Protein AF-A0A3P8WZ35-F1 (afdb_monomer_lite)

Sequence (81 aa):
VFTDHTDADQSMETNTPENPHTEYGLTENIQRTVENEKASAEKISKQKVELQALPTRAYLDQTVVPILLQGLSVLAKERLS

Secondary structure (DSSP, 8-state):
-------------------TTTTTTHHHHHHHHHHHHHHHHHHHHHHHHHHHHS-HHHHHHHHTHHHHHHHHHHHHHHHH-

Foldseek 3Di:
DDDDDDDDDPPPPPPDPCPVCVVVCNVVVVVVVVVVVVVVVVVVVVVVVVLVPDDPVVNCVVPPVVVVVVVVVVVVVVVVD

Radius of gyration: 31.28 Å; chains: 1; bounding box: 58×37×101 Å

pLDDT: mean 75.91, std 19.38, range [39.41, 98.38]

Organism: Cynoglossus semilaevis (NCBI:txid244447)

Structure (mmCIF, N/CA/C/O backbone):
data_AF-A0A3P8WZ35-F1
#
_entry.id   AF-A0A3P8WZ35-F1
#
loop_
_atom_site.group_PDB
_atom_site.id
_atom_site.type_symbol
_atom_site.label_atom_id
_atom_site.label_alt_id
_atom_site.label_comp_id
_atom_site.label_asym_id
_atom_site.label_entity_id
_atom_site.label_seq_id
_atom_site.pdbx_PDB_ins_code
_atom_site.Cartn_x
_atom_site.Cartn_y
_atom_site.Cartn_z
_atom_site.occupancy
_atom_site.B_iso_or_equiv
_atom_site.auth_seq_id
_atom_site.auth_comp_id
_atom_site.auth_asym_id
_atom_site.auth_atom_id
_atom_site.pdbx_PDB_model_num
ATOM 1 N N . VAL A 1 1 ? -38.569 21.990 78.729 1.00 42.28 1 VAL A N 1
ATOM 2 C CA . VAL A 1 1 ? -37.288 22.621 78.333 1.00 42.28 1 VAL A CA 1
ATOM 3 C C . VAL A 1 1 ? -36.644 21.706 77.306 1.00 42.28 1 VAL A C 1
ATOM 5 O O . VAL A 1 1 ? -36.859 20.508 77.430 1.00 42.28 1 VAL A O 1
ATOM 8 N N . PHE A 1 2 ? -35.901 22.289 76.363 1.00 39.41 2 PHE A N 1
ATOM 9 C CA . PHE A 1 2 ? -35.149 21.704 75.237 1.00 39.41 2 PHE A CA 1
ATOM 10 C C . PHE A 1 2 ? -35.941 21.629 73.913 1.00 39.41 2 PHE A C 1
ATOM 12 O O . PHE A 1 2 ? -36.774 20.748 73.749 1.00 39.41 2 PHE A O 1
ATOM 19 N N . THR A 1 3 ? -36.017 22.733 73.155 1.00 44.22 3 THR A N 1
ATOM 20 C CA . THR A 1 3 ? -35.124 23.236 72.069 1.00 44.22 3 THR A CA 1
ATOM 21 C C . THR A 1 3 ? -35.210 22.472 70.748 1.00 44.22 3 THR A C 1
ATOM 23 O O . THR A 1 3 ? -34.772 21.333 70.641 1.00 44.22 3 THR A O 1
ATOM 26 N N . ASP A 1 4 ? -35.753 23.195 69.766 1.00 46.50 4 ASP A N 1
ATOM 27 C CA . ASP A 1 4 ? -35.521 23.120 68.322 1.00 46.50 4 ASP A CA 1
ATOM 28 C C . ASP A 1 4 ? -34.027 22.964 67.991 1.00 46.50 4 ASP A C 1
ATOM 30 O O . ASP A 1 4 ? -33.217 23.557 68.703 1.00 46.50 4 ASP A O 1
ATOM 34 N N . HIS A 1 5 ? -33.684 22.199 66.947 1.00 49.78 5 HIS A N 1
ATOM 35 C CA . HIS A 1 5 ? -32.579 22.525 66.036 1.00 49.78 5 HIS A CA 1
ATOM 36 C C . HIS A 1 5 ? -32.594 21.646 64.770 1.00 49.78 5 HIS A C 1
ATOM 38 O O . HIS A 1 5 ? -32.259 20.465 64.804 1.00 49.78 5 HIS A O 1
ATOM 44 N N . THR A 1 6 ? -32.921 22.313 63.662 1.00 41.97 6 THR A N 1
ATOM 45 C CA . THR A 1 6 ? -32.067 22.428 62.465 1.00 41.97 6 THR A CA 1
ATOM 46 C C . THR A 1 6 ? -31.992 21.255 61.475 1.00 41.97 6 THR A C 1
ATOM 48 O O . THR A 1 6 ? -31.334 20.240 61.681 1.00 41.97 6 THR A O 1
ATOM 51 N N . ASP A 1 7 ? -32.632 21.529 60.336 1.00 46.69 7 ASP A N 1
ATOM 52 C CA . ASP A 1 7 ? -32.351 21.109 58.961 1.00 46.69 7 ASP A CA 1
ATOM 53 C C . ASP A 1 7 ? -30.848 20.975 58.643 1.00 46.69 7 ASP A C 1
ATOM 55 O O . ASP A 1 7 ? -30.073 21.904 58.866 1.00 46.69 7 ASP A O 1
ATOM 59 N N . ALA A 1 8 ? -30.440 19.831 58.100 1.00 44.00 8 ALA A N 1
ATOM 60 C CA . ALA A 1 8 ? -29.205 19.718 57.333 1.00 44.00 8 ALA A CA 1
ATOM 61 C C . ALA A 1 8 ? -29.350 18.531 56.382 1.00 44.00 8 ALA A C 1
ATOM 63 O O . ALA A 1 8 ? -29.013 17.389 56.711 1.00 44.00 8 ALA A O 1
ATOM 64 N N . ASP A 1 9 ? -29.914 18.830 55.213 1.00 43.66 9 ASP A N 1
ATOM 65 C CA . ASP A 1 9 ? -29.718 18.066 53.989 1.00 43.66 9 ASP A CA 1
ATOM 66 C C . ASP A 1 9 ? -28.247 17.641 53.913 1.00 43.66 9 ASP A C 1
ATOM 68 O O . ASP A 1 9 ? -27.331 18.465 53.863 1.00 43.66 9 ASP A O 1
ATOM 72 N N . GLN A 1 10 ? -28.013 16.336 54.022 1.00 42.59 10 GLN A N 1
ATOM 73 C CA . GLN A 1 10 ? -26.686 15.746 53.993 1.00 42.59 10 GLN A CA 1
ATOM 74 C C . GLN A 1 10 ? -26.252 15.714 52.527 1.00 42.59 10 GLN A C 1
ATOM 76 O O . GLN A 1 10 ? -26.222 14.664 51.886 1.00 42.59 10 GLN A O 1
ATOM 81 N N . SER A 1 11 ? -25.968 16.898 51.981 1.00 45.19 11 SER A N 1
ATOM 82 C CA . SER A 1 11 ? -25.298 17.065 50.705 1.00 45.19 11 SER A CA 1
ATOM 83 C C . SER A 1 11 ? -23.966 16.337 50.822 1.00 45.19 11 SER A C 1
ATOM 85 O O . SER A 1 11 ? -23.056 16.791 51.517 1.00 45.19 11 SER A O 1
ATOM 87 N N . MET A 1 12 ? -23.882 15.157 50.208 1.00 42.72 12 MET A N 1
ATOM 88 C CA . MET A 1 12 ? -22.629 14.440 50.034 1.00 42.72 12 MET A CA 1
ATOM 89 C C . MET A 1 12 ? -21.711 15.337 49.209 1.00 42.72 12 MET A C 1
ATOM 91 O O . MET A 1 12 ? -21.773 15.360 47.982 1.00 42.72 12 MET A O 1
ATOM 95 N N . GLU A 1 13 ? -20.905 16.125 49.909 1.00 40.66 13 GLU A N 1
ATOM 96 C CA . GLU A 1 13 ? -19.829 16.913 49.346 1.00 40.66 13 GLU A CA 1
ATOM 97 C C . GLU A 1 13 ? -18.864 15.916 48.699 1.00 40.66 13 GLU A C 1
ATOM 99 O O . GLU A 1 13 ? -18.146 15.167 49.368 1.00 40.66 13 GLU A O 1
ATOM 104 N N . THR A 1 14 ? -18.934 15.823 47.373 1.00 42.84 14 THR A N 1
ATOM 105 C CA . THR A 1 14 ? -17.962 15.125 46.539 1.00 42.84 14 THR A CA 1
ATOM 106 C C . THR A 1 14 ? -16.605 15.783 46.753 1.00 42.84 14 THR A C 1
ATOM 108 O O . THR A 1 14 ? -16.223 16.701 46.037 1.00 42.84 14 THR A O 1
ATOM 111 N N . ASN A 1 15 ? -15.882 15.297 47.759 1.00 42.56 15 ASN A N 1
ATOM 112 C CA . ASN A 1 15 ? -14.464 15.544 47.963 1.00 42.56 15 ASN A CA 1
ATOM 113 C C . ASN A 1 15 ? -13.693 14.856 46.826 1.00 42.56 15 ASN A C 1
ATOM 115 O O . ASN A 1 15 ? -13.197 13.736 46.959 1.00 42.56 15 ASN A O 1
ATOM 119 N N . THR A 1 16 ? -13.636 15.499 45.661 1.00 52.50 16 THR A N 1
ATOM 120 C CA . THR A 1 16 ? -12.599 15.195 44.677 1.00 52.50 16 THR A CA 1
ATOM 121 C C . THR A 1 16 ? -11.284 15.753 45.214 1.00 52.50 16 THR A C 1
ATOM 123 O O . THR A 1 16 ? -11.245 16.944 45.519 1.00 52.50 16 THR A O 1
ATOM 126 N N . PRO A 1 17 ? -10.218 14.940 45.351 1.00 55.38 17 PRO A N 1
ATOM 127 C CA . PRO A 1 17 ? -8.926 15.435 45.807 1.00 55.38 17 PRO A CA 1
ATOM 128 C C . PRO A 1 17 ? -8.499 16.575 44.886 1.00 55.38 17 PRO A C 1
ATOM 130 O O . PRO A 1 17 ? -8.431 16.386 43.669 1.00 55.38 17 PRO A O 1
ATOM 133 N N . GLU A 1 18 ? -8.272 17.756 45.461 1.00 54.69 18 GLU A N 1
ATOM 134 C CA . GLU A 1 18 ? -7.910 18.961 44.722 1.00 54.69 18 GLU A CA 1
ATOM 135 C C . GLU A 1 18 ? -6.554 18.745 44.049 1.00 54.69 18 GLU A C 1
ATOM 137 O O . GLU A 1 18 ? -5.489 18.957 44.624 1.00 54.69 18 GLU A O 1
ATOM 142 N N . ASN A 1 19 ? -6.584 18.229 42.822 1.00 59.09 19 ASN A N 1
ATOM 143 C CA . ASN A 1 19 ? -5.405 18.134 41.989 1.00 59.09 19 ASN A CA 1
ATOM 144 C C . ASN A 1 19 ? -5.095 19.571 41.531 1.00 59.09 19 ASN A C 1
ATOM 146 O O . ASN A 1 19 ? -5.898 20.132 40.777 1.00 59.09 19 ASN A O 1
ATOM 150 N N . PRO A 1 20 ? -3.975 20.188 41.954 1.00 66.19 20 PRO A N 1
ATOM 151 C CA . PRO A 1 20 ? -3.674 21.612 41.729 1.00 66.19 20 PRO A CA 1
ATOM 152 C C . PRO A 1 20 ? -3.598 22.011 40.244 1.00 66.19 20 PRO A C 1
ATOM 154 O O . PRO A 1 20 ? -3.524 23.185 39.900 1.00 66.19 20 PRO A O 1
ATOM 157 N N . HIS A 1 21 ? -3.636 21.035 39.338 1.00 63.56 21 HIS A N 1
ATOM 158 C CA . HIS A 1 21 ? -3.633 21.226 37.892 1.00 63.56 21 HIS A CA 1
ATOM 159 C C . HIS A 1 21 ? -5.036 21.329 37.261 1.00 63.56 21 HIS A C 1
ATOM 161 O O . HIS A 1 21 ? -5.147 21.525 36.047 1.00 63.56 21 HIS A O 1
ATOM 167 N N . THR A 1 22 ? -6.100 21.226 38.067 1.00 66.31 22 THR A N 1
ATOM 168 C CA . THR A 1 22 ? -7.501 21.267 37.605 1.00 66.31 22 THR A CA 1
ATOM 169 C C . THR A 1 22 ? -7.945 22.685 37.228 1.00 66.31 22 THR A C 1
ATOM 171 O O . THR A 1 22 ? -8.598 22.856 36.203 1.00 66.31 22 THR A O 1
ATOM 174 N N . GLU A 1 23 ? -7.512 23.706 37.979 1.00 65.06 23 GLU A N 1
ATOM 175 C CA . GLU A 1 23 ? -7.834 25.131 37.744 1.00 65.06 23 GLU A CA 1
ATOM 176 C C . GLU A 1 23 ? -7.364 25.631 36.367 1.00 65.06 23 GLU A C 1
ATOM 178 O O . GLU A 1 23 ? -8.025 26.437 35.720 1.00 65.06 23 GLU A O 1
ATOM 183 N N . TYR A 1 24 ? -6.247 25.093 35.877 1.00 70.81 24 TYR A N 1
ATOM 184 C CA . TYR A 1 24 ? -5.626 25.501 34.615 1.00 70.81 24 TYR A CA 1
ATOM 185 C C . TYR A 1 24 ? -6.073 24.652 33.414 1.00 70.81 24 TYR A C 1
ATOM 187 O O . TYR A 1 24 ? -5.481 24.746 32.337 1.00 70.81 24 TYR A O 1
ATOM 195 N N . GLY A 1 25 ? -7.056 23.758 33.594 1.00 74.75 25 GLY A N 1
ATOM 196 C CA . GLY A 1 25 ? -7.489 22.804 32.563 1.00 74.75 25 GLY A CA 1
ATOM 197 C C . GLY A 1 25 ? -6.390 21.824 32.126 1.00 74.75 25 GLY A C 1
ATOM 198 O O . GLY A 1 25 ? -6.539 21.108 31.135 1.00 74.75 25 GLY A O 1
ATOM 199 N N . LEU A 1 26 ? -5.264 21.776 32.845 1.00 76.69 26 LEU A N 1
ATOM 200 C CA . LEU A 1 26 ? -4.103 20.967 32.482 1.00 76.69 26 LEU A CA 1
ATOM 201 C C . LEU A 1 26 ? -4.446 19.479 32.555 1.00 76.69 26 LEU A C 1
ATOM 203 O O . LEU A 1 26 ? -4.088 18.718 31.660 1.00 76.69 26 LEU A O 1
ATOM 207 N N . THR A 1 27 ? -5.212 19.085 33.573 1.00 80.69 27 THR A N 1
ATOM 208 C CA . THR A 1 27 ? -5.708 17.715 33.737 1.00 80.69 27 THR A CA 1
ATOM 209 C C . THR A 1 27 ? -6.597 17.285 32.560 1.00 80.69 27 THR A C 1
ATOM 211 O O . THR A 1 27 ? -6.466 16.164 32.073 1.00 80.69 27 THR A O 1
ATOM 214 N N . GLU A 1 28 ? -7.443 18.180 32.036 1.00 81.75 28 GLU A N 1
ATOM 215 C CA . GLU A 1 28 ? -8.311 17.898 30.882 1.00 81.75 28 GLU A CA 1
ATOM 216 C C . GLU A 1 28 ? -7.507 17.772 29.578 1.00 81.75 28 GLU A C 1
ATOM 218 O O . GLU A 1 28 ? -7.730 16.862 28.779 1.00 81.75 28 GLU A O 1
ATOM 223 N N . ASN A 1 29 ? -6.520 18.647 29.377 1.00 85.06 29 ASN A N 1
ATOM 224 C CA . ASN A 1 29 ? -5.645 18.601 28.205 1.00 85.06 29 ASN A CA 1
ATOM 225 C C . ASN A 1 29 ? -4.795 17.321 28.170 1.00 85.06 29 ASN A C 1
ATOM 227 O O . ASN A 1 29 ? -4.620 16.721 27.104 1.00 85.06 29 ASN A O 1
ATOM 231 N N . ILE A 1 30 ? -4.303 16.876 29.330 1.00 86.19 30 ILE A N 1
ATOM 232 C CA . ILE A 1 30 ? -3.600 15.595 29.462 1.00 86.19 30 ILE A CA 1
ATOM 233 C C . ILE A 1 30 ? -4.556 14.441 29.143 1.00 86.19 30 ILE A C 1
ATOM 235 O O . ILE A 1 30 ? -4.218 13.596 28.317 1.00 86.19 30 ILE A O 1
ATOM 239 N N . GLN A 1 31 ? -5.766 14.437 29.710 1.00 84.56 31 GLN A N 1
ATOM 240 C CA . GLN A 1 31 ? -6.772 13.406 29.439 1.00 84.56 31 GLN A CA 1
ATOM 241 C C . GLN A 1 31 ? -7.105 13.308 27.942 1.00 84.56 31 GLN A C 1
ATOM 243 O O . GLN A 1 31 ? -7.093 12.214 27.379 1.00 84.56 31 GLN A O 1
ATOM 248 N N . ARG A 1 32 ? -7.320 14.447 27.273 1.00 86.25 32 ARG A N 1
ATOM 249 C CA . ARG A 1 32 ? -7.597 14.518 25.830 1.00 86.25 32 ARG A CA 1
ATOM 250 C C . ARG A 1 32 ? -6.425 14.006 24.991 1.00 86.25 32 ARG A C 1
ATOM 252 O O . ARG A 1 32 ? -6.636 13.333 23.987 1.00 86.25 32 ARG A O 1
ATOM 259 N N . THR A 1 33 ? -5.192 14.303 25.403 1.00 86.31 33 THR A N 1
ATOM 260 C CA . THR A 1 33 ? -3.981 13.812 24.727 1.00 86.31 33 THR A CA 1
ATOM 261 C C . THR A 1 33 ? -3.874 12.293 24.845 1.00 86.31 33 THR A C 1
ATOM 263 O O . THR A 1 33 ? -3.722 11.620 23.830 1.00 86.31 33 THR A O 1
ATOM 266 N N . VAL A 1 34 ? -4.052 11.743 26.050 1.00 86.75 34 VAL A N 1
ATOM 267 C CA . VAL A 1 34 ? -4.043 10.291 26.299 1.00 86.75 34 VAL A CA 1
ATOM 268 C C . VAL A 1 34 ? -5.147 9.585 25.506 1.00 86.75 34 VAL A C 1
ATOM 270 O O . VAL A 1 34 ? -4.931 8.512 24.942 1.00 86.75 34 VAL A O 1
ATOM 273 N N . GLU A 1 35 ? -6.331 10.185 25.418 1.00 84.75 35 GLU A N 1
ATOM 274 C CA . GLU A 1 35 ? -7.459 9.630 24.671 1.00 84.75 35 GLU A CA 1
ATOM 275 C C . GLU A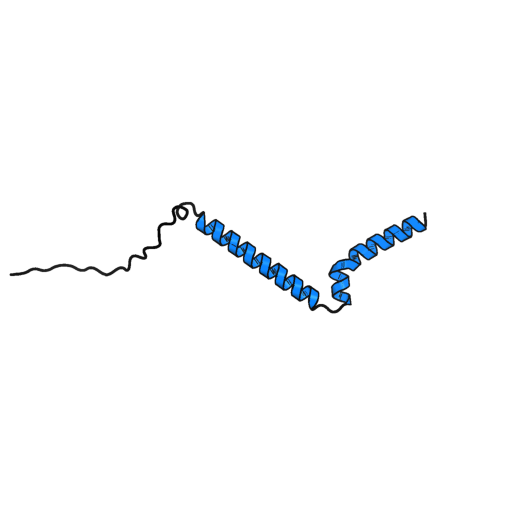 1 35 ? -7.209 9.645 23.153 1.00 84.75 35 GLU A C 1
ATOM 277 O O . GLU A 1 35 ? -7.436 8.638 22.477 1.00 84.75 35 GLU A O 1
ATOM 282 N N . ASN A 1 36 ? -6.636 10.732 22.623 1.00 82.69 36 ASN A N 1
ATOM 283 C CA . ASN A 1 36 ? -6.189 10.805 21.232 1.00 82.69 36 ASN A CA 1
ATOM 284 C C . ASN A 1 36 ? -5.088 9.784 20.920 1.00 82.69 36 ASN A C 1
ATOM 286 O O . ASN A 1 36 ? -5.127 9.154 19.860 1.00 82.69 36 ASN A O 1
ATOM 290 N N . GLU A 1 37 ? -4.115 9.599 21.812 1.00 82.69 37 GLU A N 1
ATOM 291 C CA . GLU A 1 37 ? -3.064 8.590 21.655 1.00 82.69 37 GLU A CA 1
ATOM 292 C C . GLU A 1 37 ? -3.644 7.176 21.661 1.00 82.69 37 GLU A C 1
ATOM 294 O O . GLU A 1 37 ? -3.317 6.374 20.786 1.00 82.69 37 GLU A O 1
ATOM 299 N N . LYS A 1 38 ? -4.574 6.881 22.577 1.00 79.81 38 LYS A N 1
ATOM 300 C CA . LYS A 1 38 ? -5.257 5.585 22.642 1.00 79.81 38 LYS A CA 1
ATOM 301 C C . LYS A 1 38 ? -6.081 5.318 21.380 1.00 79.81 38 LYS A C 1
ATOM 303 O O . LYS A 1 38 ? -5.974 4.240 20.794 1.00 79.81 38 LYS A O 1
ATOM 308 N N . ALA A 1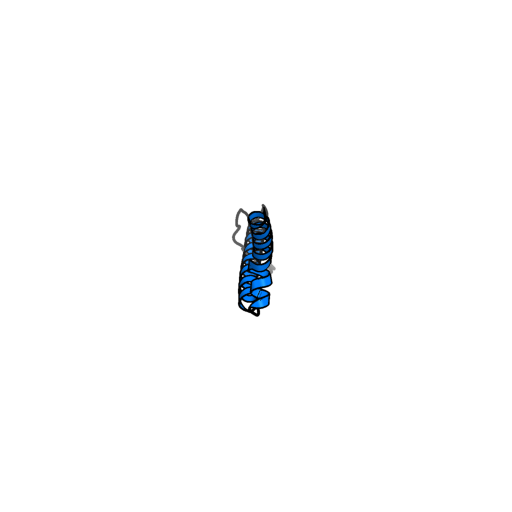 39 ? -6.830 6.310 20.899 1.00 75.56 39 ALA A N 1
ATOM 309 C CA . ALA A 1 39 ? -7.566 6.216 19.640 1.00 75.56 39 ALA A CA 1
ATOM 310 C C . ALA A 1 39 ? -6.625 6.028 18.437 1.00 75.56 39 ALA A C 1
ATOM 312 O O . ALA A 1 39 ? -6.948 5.293 17.505 1.00 75.56 39 ALA A O 1
ATOM 313 N N . SER A 1 40 ? -5.450 6.658 18.453 1.00 74.69 40 SER A N 1
ATOM 314 C CA . SER A 1 40 ? -4.435 6.519 17.403 1.00 74.69 40 SER A CA 1
ATOM 315 C C . SER A 1 40 ? -3.781 5.136 17.420 1.00 74.69 40 SER A C 1
ATOM 317 O O . SER A 1 40 ? -3.650 4.510 16.370 1.00 74.69 40 SER A O 1
ATOM 319 N N . ALA A 1 41 ? -3.448 4.609 18.599 1.00 73.12 41 ALA A N 1
ATOM 320 C CA . ALA A 1 41 ? -2.923 3.257 18.769 1.00 73.12 41 ALA A CA 1
ATOM 321 C C . ALA A 1 41 ? -3.939 2.190 18.326 1.00 73.12 41 ALA A C 1
ATOM 323 O O . ALA A 1 41 ? -3.580 1.235 17.636 1.00 73.12 41 ALA A O 1
ATOM 324 N N . GLU A 1 42 ? -5.224 2.378 18.642 1.00 71.94 42 GLU A N 1
ATOM 325 C CA . GLU A 1 42 ? -6.295 1.514 18.140 1.00 71.94 42 GLU A CA 1
ATOM 326 C C . GLU A 1 42 ? -6.441 1.588 16.619 1.00 71.94 42 GLU A C 1
ATOM 328 O O . GLU A 1 42 ? -6.645 0.553 15.987 1.00 71.94 42 GLU A O 1
ATOM 333 N N . LYS A 1 43 ? -6.319 2.778 16.015 1.00 70.88 43 LYS A N 1
ATOM 334 C CA . LYS A 1 43 ? -6.338 2.943 14.552 1.00 70.88 43 LYS A CA 1
ATOM 335 C C . LYS A 1 43 ? -5.161 2.230 13.891 1.00 70.88 43 LYS A C 1
ATOM 337 O O . LYS A 1 43 ? -5.376 1.514 12.922 1.00 70.88 43 LYS A O 1
ATOM 342 N N . ILE A 1 44 ? -3.953 2.351 14.443 1.00 73.12 44 ILE A N 1
ATOM 343 C CA . ILE A 1 44 ? -2.754 1.660 13.940 1.00 73.12 44 ILE A CA 1
ATOM 344 C C . ILE A 1 44 ? -2.908 0.138 14.071 1.00 73.12 44 ILE A C 1
ATOM 346 O O . ILE A 1 44 ? -2.573 -0.602 13.148 1.00 73.12 44 ILE A O 1
ATOM 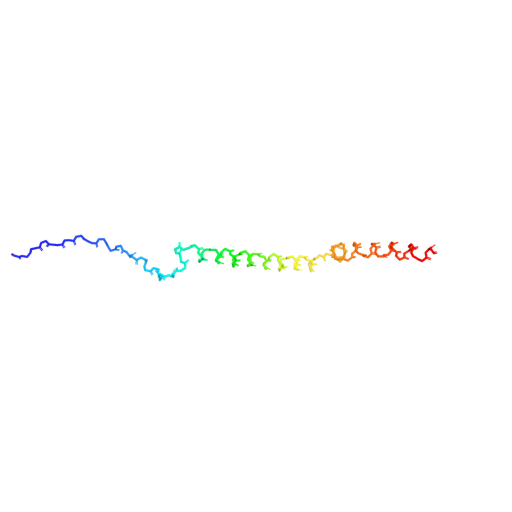350 N N . SER A 1 45 ? -3.448 -0.341 15.195 1.00 72.69 45 SER A N 1
ATOM 351 C CA . SER A 1 45 ? -3.710 -1.768 15.415 1.00 72.69 45 SER A CA 1
ATOM 352 C C . SER A 1 45 ? -4.750 -2.314 14.431 1.00 72.69 45 SER A C 1
ATOM 354 O O . SER A 1 45 ? -4.496 -3.317 13.763 1.00 72.69 45 SER A O 1
ATOM 356 N N . LYS A 1 46 ? -5.882 -1.612 14.264 1.00 72.00 46 LYS A N 1
ATOM 357 C CA . LYS A 1 46 ? -6.931 -1.952 13.288 1.00 72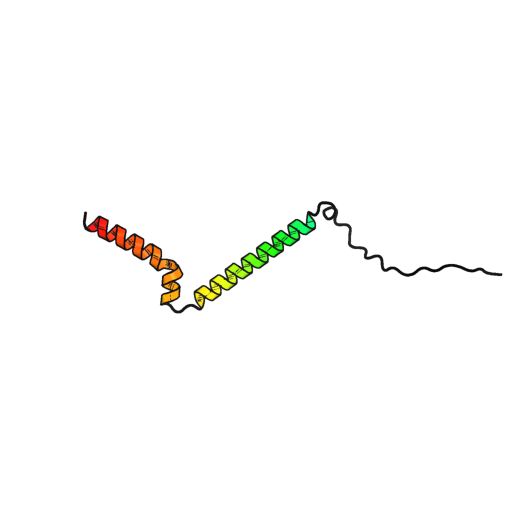.00 46 LYS A CA 1
ATOM 358 C C . LYS A 1 46 ? -6.385 -1.936 11.863 1.00 72.00 46 LYS A C 1
ATOM 360 O O . LYS A 1 46 ? -6.567 -2.915 11.158 1.00 72.00 46 LYS A O 1
ATOM 365 N N . GLN A 1 47 ? -5.619 -0.913 11.484 1.00 77.88 47 GLN A N 1
ATOM 366 C CA . GLN A 1 47 ? -4.973 -0.817 10.173 1.00 77.88 47 GLN A CA 1
ATOM 367 C C . GLN A 1 47 ? -3.983 -1.967 9.933 1.00 77.88 47 GLN A C 1
ATOM 369 O O . GLN A 1 47 ? -3.946 -2.536 8.845 1.00 77.88 47 GLN A O 1
ATOM 374 N N . LYS A 1 48 ? -3.191 -2.357 10.942 1.00 77.38 48 LYS A N 1
ATOM 375 C CA . LYS A 1 48 ? -2.283 -3.508 10.830 1.00 77.38 48 LYS A CA 1
ATOM 376 C C . LYS A 1 48 ? -3.058 -4.815 10.645 1.00 77.38 48 LYS A C 1
ATOM 378 O O . LYS A 1 48 ? -2.660 -5.630 9.818 1.00 77.38 48 LYS A O 1
ATOM 383 N N . VAL A 1 49 ? -4.142 -5.019 11.394 1.00 80.81 49 VAL A N 1
ATOM 384 C CA . VAL A 1 49 ? -5.007 -6.202 11.253 1.00 80.81 49 VAL A CA 1
ATOM 385 C C . VAL A 1 49 ? -5.695 -6.215 9.889 1.00 80.81 49 VAL A C 1
ATOM 387 O O . VAL A 1 49 ? -5.674 -7.243 9.220 1.00 80.81 49 VAL A O 1
ATOM 390 N N . GLU A 1 50 ? -6.235 -5.079 9.447 1.00 85.38 50 GLU A N 1
ATOM 391 C CA . GLU A 1 50 ? -6.843 -4.916 8.126 1.00 85.38 50 GLU A CA 1
ATOM 392 C C . GLU A 1 50 ? -5.846 -5.275 7.029 1.00 85.38 50 GLU A C 1
ATOM 394 O O . GLU A 1 50 ? -6.165 -6.113 6.193 1.00 85.38 50 GLU A O 1
ATOM 399 N N . LEU A 1 51 ? -4.614 -4.756 7.089 1.00 88.94 51 LEU A N 1
ATOM 400 C CA . LEU A 1 51 ? -3.551 -5.113 6.148 1.00 88.94 51 LEU A CA 1
ATOM 401 C C . LEU A 1 51 ? -3.250 -6.618 6.151 1.00 88.94 51 LEU A C 1
ATOM 403 O O . LEU A 1 51 ? -3.087 -7.205 5.086 1.00 88.94 51 LEU A O 1
ATOM 407 N N . GLN A 1 52 ? -3.192 -7.263 7.319 1.00 87.75 52 GLN A N 1
ATOM 408 C CA . GLN A 1 52 ? -2.926 -8.705 7.419 1.00 87.75 52 GLN A CA 1
ATOM 409 C C . GLN A 1 52 ? -4.099 -9.585 6.952 1.00 87.75 52 GLN A C 1
ATOM 411 O O . GLN A 1 52 ? -3.877 -10.746 6.612 1.00 87.75 52 GLN A O 1
ATOM 416 N N . ALA A 1 53 ? -5.324 -9.057 6.932 1.00 92.44 53 ALA A N 1
ATOM 417 C CA . ALA A 1 53 ? -6.523 -9.768 6.489 1.00 92.44 53 ALA A CA 1
ATOM 418 C C . ALA A 1 53 ? -6.781 -9.653 4.975 1.00 92.44 53 ALA A C 1
ATOM 420 O O . ALA A 1 53 ? -7.658 -10.340 4.445 1.00 92.44 53 ALA A O 1
ATOM 421 N N . LEU A 1 54 ? -6.047 -8.788 4.267 1.00 94.31 54 LEU A N 1
ATOM 422 C CA . LEU A 1 54 ? -6.240 -8.580 2.835 1.00 94.31 54 LEU A CA 1
ATOM 423 C C . LEU A 1 54 ? -5.845 -9.817 2.009 1.00 94.31 54 LEU A C 1
ATOM 425 O O . LEU A 1 54 ? -4.835 -10.466 2.294 1.00 94.31 54 LEU A O 1
ATOM 429 N N . PRO A 1 55 ? -6.556 -10.089 0.897 1.00 97.25 55 PRO A N 1
ATOM 430 C CA . PRO A 1 55 ? -6.046 -10.974 -0.144 1.00 97.25 55 PRO A CA 1
ATOM 431 C C . PRO A 1 55 ? -4.672 -10.501 -0.638 1.00 97.25 55 PRO A C 1
ATOM 433 O O . PRO A 1 55 ? -4.434 -9.297 -0.762 1.00 97.25 55 PRO A O 1
ATOM 436 N N . THR A 1 56 ? -3.790 -11.438 -1.004 1.00 96.88 56 THR A N 1
ATOM 437 C CA . THR A 1 56 ? -2.381 -11.157 -1.346 1.00 96.88 56 THR A CA 1
ATOM 438 C C . THR A 1 56 ? -2.210 -10.013 -2.347 1.00 96.88 56 THR A C 1
ATOM 440 O O . THR A 1 56 ? -1.348 -9.162 -2.159 1.00 96.88 56 THR A O 1
ATOM 443 N N . ARG A 1 57 ? -3.051 -9.944 -3.387 1.00 97.44 57 ARG A N 1
ATOM 444 C CA . ARG A 1 57 ? -2.977 -8.878 -4.396 1.00 97.44 57 ARG A CA 1
ATOM 445 C C . ARG A 1 57 ? -3.229 -7.489 -3.802 1.00 97.44 57 ARG A C 1
ATOM 447 O O . ARG A 1 57 ? -2.446 -6.584 -4.048 1.00 97.44 57 ARG A O 1
ATOM 454 N N . ALA A 1 58 ? -4.269 -7.345 -2.983 1.00 97.06 58 ALA A N 1
ATOM 455 C CA . ALA A 1 58 ? -4.609 -6.069 -2.357 1.00 97.06 58 ALA A CA 1
ATOM 456 C C . ALA A 1 58 ? -3.546 -5.629 -1.336 1.00 97.06 58 ALA A C 1
ATOM 458 O O . ALA A 1 58 ? -3.233 -4.444 -1.252 1.00 97.06 58 ALA A O 1
ATOM 459 N N . TYR A 1 59 ? -2.957 -6.578 -0.597 1.00 96.88 59 TYR A N 1
ATOM 460 C CA . TYR A 1 59 ? -1.829 -6.290 0.293 1.00 96.88 59 TYR A CA 1
ATOM 461 C C . TYR A 1 59 ? -0.635 -5.722 -0.483 1.00 96.88 59 TYR A C 1
ATOM 463 O O . TYR A 1 59 ? -0.060 -4.708 -0.089 1.00 96.88 59 TYR A O 1
ATOM 471 N N . LEU A 1 60 ? -0.280 -6.342 -1.611 1.00 97.50 60 LEU A N 1
ATOM 472 C CA . LEU A 1 60 ? 0.821 -5.872 -2.451 1.00 97.50 60 LEU A CA 1
ATOM 473 C C . LEU A 1 60 ? 0.519 -4.499 -3.070 1.00 97.50 60 LEU A C 1
ATOM 475 O O . LEU A 1 60 ? 1.400 -3.636 -3.057 1.00 97.50 60 LEU A O 1
ATOM 479 N N . ASP A 1 61 ? -0.717 -4.275 -3.529 1.00 96.62 61 ASP A N 1
ATOM 480 C CA . ASP A 1 61 ? -1.162 -2.998 -4.104 1.00 96.62 61 ASP A CA 1
ATOM 481 C C . ASP A 1 61 ? -1.028 -1.833 -3.105 1.00 96.62 61 ASP A C 1
ATOM 483 O O . ASP A 1 61 ? -0.618 -0.739 -3.489 1.00 96.62 61 ASP A O 1
ATOM 487 N N . GLN A 1 62 ? -1.309 -2.067 -1.816 1.00 94.94 62 GLN A N 1
ATOM 488 C CA . GLN A 1 62 ? -1.212 -1.037 -0.772 1.00 94.94 62 GLN A CA 1
ATOM 489 C C . GLN A 1 62 ? 0.195 -0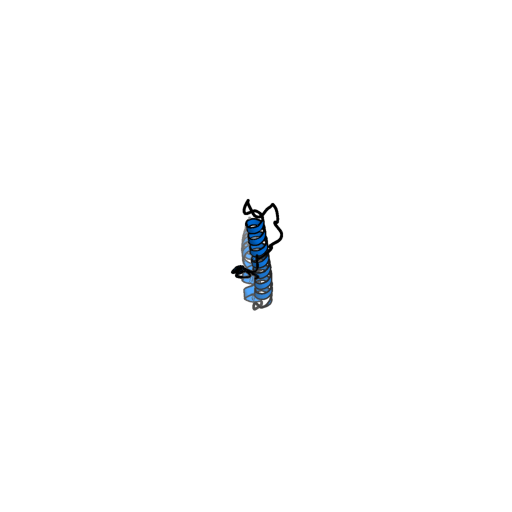.844 -0.190 1.00 94.94 62 GLN A C 1
ATOM 491 O O . GLN A 1 62 ? 0.460 0.198 0.407 1.00 94.94 62 GLN A O 1
ATOM 496 N N . THR A 1 63 ? 1.092 -1.826 -0.319 1.00 95.31 63 THR A N 1
ATOM 497 C CA . THR A 1 63 ? 2.395 -1.794 0.370 1.00 95.31 63 THR A CA 1
ATOM 498 C C . THR A 1 63 ? 3.571 -1.506 -0.554 1.00 95.31 63 THR A C 1
ATOM 500 O O . THR A 1 63 ? 4.388 -0.644 -0.240 1.00 95.31 63 THR A O 1
ATOM 503 N N . VAL A 1 64 ? 3.690 -2.212 -1.682 1.00 97.75 64 VAL A N 1
ATOM 504 C CA . VAL A 1 64 ? 4.942 -2.230 -2.463 1.00 97.75 64 VAL A CA 1
ATOM 505 C C . VAL A 1 64 ? 4.763 -1.961 -3.953 1.00 97.75 64 VAL A C 1
ATOM 507 O O . VAL A 1 64 ? 5.697 -1.489 -4.594 1.00 97.75 64 VAL A O 1
ATOM 510 N N . VAL A 1 65 ? 3.590 -2.215 -4.537 1.00 98.12 65 VAL A N 1
ATOM 511 C CA . VAL A 1 65 ? 3.383 -2.050 -5.988 1.00 98.12 65 VAL A CA 1
ATOM 512 C C . VAL A 1 65 ? 3.689 -0.628 -6.484 1.00 98.12 65 VAL A C 1
ATOM 514 O O . VAL A 1 65 ? 4.391 -0.527 -7.494 1.00 98.12 65 VAL A O 1
ATOM 517 N N . PRO A 1 66 ? 3.278 0.467 -5.805 1.00 98.06 66 PRO A N 1
ATOM 518 C CA . PRO A 1 66 ? 3.570 1.817 -6.289 1.00 98.06 66 PRO A CA 1
ATOM 519 C C . PRO A 1 66 ? 5.073 2.085 -6.451 1.00 98.06 66 PRO A C 1
ATOM 521 O O . PRO A 1 66 ? 5.509 2.563 -7.500 1.00 98.06 66 PRO A O 1
ATOM 524 N N . ILE A 1 67 ? 5.880 1.712 -5.450 1.00 98.12 67 ILE A N 1
ATOM 525 C CA . ILE A 1 67 ? 7.330 1.938 -5.484 1.00 98.12 67 ILE A CA 1
ATOM 526 C C . ILE A 1 67 ? 8.033 0.994 -6.463 1.00 98.12 67 ILE A C 1
ATOM 528 O O . ILE A 1 67 ? 8.962 1.411 -7.153 1.00 98.12 67 ILE A O 1
ATOM 532 N N . LEU A 1 68 ? 7.568 -0.254 -6.587 1.00 98.38 68 LEU A N 1
ATOM 533 C CA . LEU A 1 68 ? 8.116 -1.204 -7.553 1.00 98.38 68 LEU A CA 1
ATOM 534 C C . LEU A 1 68 ? 7.877 -0.733 -8.990 1.00 98.38 68 LEU A C 1
ATOM 536 O O . LEU A 1 68 ? 8.812 -0.744 -9.782 1.00 98.38 68 LEU A O 1
ATOM 540 N N . LEU A 1 69 ? 6.672 -0.266 -9.333 1.00 98.00 69 LEU A N 1
ATOM 541 C CA . LEU A 1 69 ? 6.385 0.258 -10.674 1.00 98.00 69 LEU A CA 1
ATOM 542 C C . LEU A 1 69 ? 7.235 1.488 -11.004 1.00 98.00 69 LEU A C 1
ATOM 544 O O . LEU A 1 69 ? 7.771 1.591 -12.111 1.00 98.00 69 LEU A O 1
ATOM 548 N N . GLN A 1 70 ? 7.400 2.397 -10.042 1.00 97.50 70 GLN A N 1
ATOM 549 C CA . GLN A 1 70 ? 8.276 3.553 -10.197 1.00 97.50 70 GLN A CA 1
ATOM 550 C C . GLN A 1 70 ?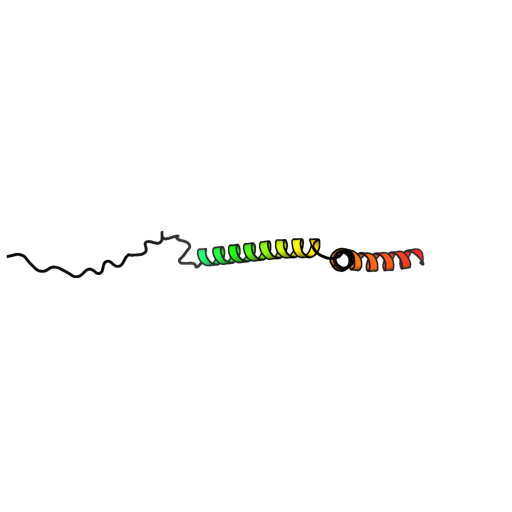 9.735 3.120 -10.416 1.00 97.50 70 GLN A C 1
ATOM 552 O O . GLN A 1 70 ? 10.357 3.542 -11.391 1.00 97.50 70 GLN A O 1
ATOM 557 N N . GLY A 1 71 ? 10.266 2.249 -9.554 1.00 97.06 71 GLY A N 1
ATOM 558 C CA . GLY A 1 71 ? 11.648 1.771 -9.626 1.00 97.06 71 GLY A CA 1
ATOM 559 C C . GLY A 1 71 ? 11.942 0.983 -10.902 1.00 97.06 71 GLY A C 1
ATOM 560 O O . GLY A 1 71 ? 12.942 1.242 -11.565 1.00 97.06 71 GLY A O 1
ATOM 561 N N . LEU A 1 72 ? 11.041 0.086 -11.308 1.00 97.44 72 LEU A N 1
ATOM 562 C CA . LEU A 1 72 ? 11.159 -0.666 -12.559 1.00 97.44 72 LEU A CA 1
ATOM 563 C C . LEU A 1 72 ? 11.131 0.256 -13.783 1.00 97.44 72 LEU A C 1
ATOM 565 O O . LEU A 1 72 ? 11.880 0.029 -14.728 1.00 97.44 72 LEU A O 1
ATOM 569 N N . SER A 1 73 ? 10.314 1.315 -13.762 1.00 96.00 73 SER A N 1
ATOM 570 C CA . SER A 1 73 ? 10.263 2.300 -14.850 1.00 96.00 73 SER A CA 1
ATOM 571 C C . SER A 1 73 ? 11.565 3.090 -14.978 1.00 96.00 73 SER A C 1
ATOM 573 O O . SER A 1 73 ? 12.007 3.363 -16.093 1.00 96.00 73 SER A O 1
ATOM 575 N N . VAL A 1 74 ? 12.180 3.468 -13.853 1.00 96.69 74 VAL A N 1
ATOM 576 C CA . VAL A 1 74 ? 13.495 4.128 -13.835 1.00 96.69 74 VAL A CA 1
ATOM 577 C C . VAL A 1 74 ? 14.570 3.165 -14.330 1.00 96.69 74 VAL A C 1
ATOM 579 O O . VAL A 1 74 ? 15.275 3.489 -15.280 1.00 96.69 74 VAL A O 1
ATOM 582 N N . LEU A 1 75 ? 14.626 1.953 -13.771 1.00 95.62 75 LEU A N 1
ATOM 583 C CA . LEU A 1 75 ? 15.602 0.931 -14.147 1.00 95.62 75 LEU A CA 1
ATOM 584 C C . LEU A 1 75 ? 15.533 0.592 -15.641 1.00 95.62 75 LEU A C 1
ATOM 586 O O . LEU A 1 75 ? 16.562 0.463 -16.300 1.00 95.62 75 LEU A O 1
ATOM 590 N N . ALA A 1 76 ? 14.323 0.471 -16.192 1.00 94.12 76 ALA A N 1
ATOM 591 C CA . ALA A 1 76 ? 14.128 0.222 -17.614 1.00 94.12 76 ALA A CA 1
ATOM 592 C C . ALA A 1 76 ? 14.691 1.361 -18.477 1.00 94.12 76 ALA A C 1
ATOM 594 O O . ALA A 1 76 ? 15.321 1.088 -19.493 1.00 94.12 76 ALA A O 1
ATOM 595 N N . LYS A 1 77 ? 14.510 2.624 -18.069 1.00 90.56 77 LYS A N 1
ATOM 596 C CA . LYS A 1 77 ? 15.070 3.785 -18.778 1.00 90.56 77 LYS A CA 1
ATOM 597 C C . LYS A 1 77 ? 16.594 3.830 -18.690 1.00 90.56 77 LYS A C 1
ATOM 599 O O . LYS A 1 77 ? 17.233 4.067 -19.705 1.00 90.56 77 LYS A O 1
ATOM 604 N N . GLU A 1 78 ? 17.166 3.570 -17.517 1.00 89.19 78 GLU A N 1
ATOM 605 C CA . GLU A 1 78 ? 18.622 3.586 -17.316 1.00 89.19 78 GLU A CA 1
ATOM 606 C C . GLU A 1 78 ? 19.338 2.471 -18.080 1.00 89.19 78 GLU A C 1
ATOM 608 O O . GLU A 1 78 ? 20.453 2.674 -18.540 1.00 89.19 78 GLU A O 1
ATOM 613 N N . ARG A 1 79 ? 18.701 1.307 -18.266 1.00 77.31 79 ARG A N 1
ATOM 614 C CA . ARG A 1 79 ? 19.265 0.228 -19.094 1.00 77.31 79 ARG A CA 1
ATOM 615 C C . ARG A 1 79 ? 19.139 0.455 -20.602 1.00 77.31 79 ARG A C 1
ATOM 617 O O . ARG A 1 79 ? 19.802 -0.249 -21.360 1.00 77.31 79 ARG A O 1
ATOM 624 N N . LEU A 1 80 ? 18.220 1.327 -21.017 1.00 63.22 80 LEU A N 1
ATOM 625 C CA . LEU A 1 80 ? 17.968 1.681 -22.418 1.00 63.22 80 LEU A CA 1
ATOM 626 C C . LEU A 1 80 ? 18.757 2.924 -22.870 1.00 63.22 80 LEU A C 1
ATOM 628 O O . LEU A 1 80 ? 18.793 3.184 -24.073 1.00 63.22 80 LEU A O 1
ATOM 632 N N . SER A 1 81 ? 19.342 3.683 -21.937 1.00 59.59 81 SER A N 1
ATOM 633 C CA . SER A 1 81 ? 20.261 4.801 -22.201 1.00 59.59 81 SER A CA 1
ATOM 634 C C . SER A 1 81 ? 21.707 4.332 -22.312 1.00 59.59 81 SER A C 1
ATOM 636 O O . SER A 1 81 ? 22.480 5.114 -22.910 1.00 59.59 81 SER A O 1
#

InterPro domains:
  IPR007858 Dpy-30 motif [PF05186] (55-79)